Protein AF-A0A7V1SPR9-F1 (afdb_monomer_lite)

Foldseek 3Di:
DDPLPCQKAFKWKAFVVVVVVLCVVCVQFFKWKWFWDADPPPGHIWTKIWGFHPPPHTDTDPDIDTTHGDPVGIDGDPDQADEAIWMDTPVLVVVQVVVVARIKIWDWDADPVRYIKTFIHRHCPDDGDPPTDITDGDHHPDPD

Sequence (144 aa):
MQNLSLHSLPWLTYDVRLIKERLINFPETEYFVFSPYLGGHHGSVGLVAFSYQRTPSPVYSSTFDILTPDNARRVELPQPVIMGNNVLPVTTIKKLIEANSVALTFVPAVRDNKYLYYNVQAGDLGSPSESDYKTNPCPPATII

Structure (mmCIF, N/CA/C/O backbone):
data_AF-A0A7V1SPR9-F1
#
_entry.id   AF-A0A7V1SPR9-F1
#
loop_
_atom_site.group_PDB
_atom_site.id
_atom_site.type_symbol
_atom_site.label_atom_id
_atom_site.label_alt_id
_atom_site.label_comp_id
_atom_site.label_asym_id
_atom_site.label_entity_id
_atom_site.label_seq_id
_atom_site.pdbx_PDB_ins_code
_atom_site.Cartn_x
_atom_site.Cartn_y
_atom_site.Cartn_z
_atom_site.occupancy
_atom_site.B_iso_or_equiv
_atom_site.auth_seq_id
_atom_site.auth_comp_id
_atom_site.auth_asym_id
_atom_site.auth_atom_id
_atom_site.pdbx_PDB_model_num
ATOM 1 N N . MET A 1 1 ? 23.930 19.574 -8.341 1.00 37.78 1 MET A N 1
ATOM 2 C CA . MET A 1 1 ? 22.580 19.018 -8.109 1.00 37.78 1 MET A CA 1
ATOM 3 C C . MET A 1 1 ? 22.413 17.816 -9.019 1.00 37.78 1 MET A C 1
ATOM 5 O O . MET A 1 1 ? 22.382 18.001 -10.226 1.00 37.78 1 MET A O 1
ATOM 9 N N . GLN A 1 2 ? 22.404 16.598 -8.476 1.00 37.75 2 GLN A N 1
ATOM 10 C CA . GLN A 1 2 ? 21.997 15.428 -9.255 1.00 37.75 2 GLN A CA 1
ATOM 11 C C . GLN A 1 2 ? 20.477 15.486 -9.403 1.00 37.75 2 GLN A C 1
ATOM 13 O O . GLN A 1 2 ? 19.762 15.508 -8.403 1.00 37.75 2 GLN A O 1
ATOM 18 N N . ASN A 1 3 ? 19.996 15.567 -10.642 1.00 39.75 3 ASN A N 1
ATOM 19 C CA . ASN A 1 3 ? 18.596 15.307 -10.944 1.00 39.75 3 ASN A CA 1
ATOM 20 C C . ASN A 1 3 ? 18.325 13.852 -10.549 1.00 39.75 3 ASN A C 1
ATOM 22 O O . ASN A 1 3 ? 18.886 12.940 -11.151 1.00 39.75 3 ASN A O 1
ATOM 26 N N . LEU A 1 4 ? 17.499 13.636 -9.526 1.00 50.66 4 LEU A N 1
ATOM 27 C CA . LEU A 1 4 ? 16.923 12.326 -9.234 1.00 50.66 4 LEU A CA 1
ATOM 28 C C . LEU A 1 4 ? 15.882 12.034 -10.317 1.00 50.66 4 LEU A C 1
ATOM 30 O O . LEU A 1 4 ? 14.678 12.146 -10.097 1.00 50.66 4 LEU A O 1
ATOM 34 N N . SER A 1 5 ? 16.337 11.716 -11.525 1.00 53.56 5 SER A N 1
ATOM 35 C CA . SER A 1 5 ? 15.468 11.134 -12.532 1.00 53.56 5 SER A CA 1
ATOM 36 C C . SER A 1 5 ? 15.248 9.673 -12.150 1.00 53.56 5 SER A C 1
ATOM 38 O O . SER A 1 5 ? 16.036 8.781 -12.458 1.00 53.56 5 SER A O 1
ATOM 40 N N . LEU A 1 6 ? 14.169 9.428 -11.404 1.00 61.78 6 LEU A N 1
ATOM 41 C CA . LEU A 1 6 ? 13.652 8.080 -11.197 1.00 61.78 6 LEU A CA 1
ATOM 42 C C . LEU A 1 6 ? 13.145 7.561 -12.544 1.00 61.78 6 LEU A C 1
ATOM 44 O O . LEU A 1 6 ? 11.996 7.768 -12.914 1.00 61.78 6 LEU A O 1
ATOM 48 N N . HIS A 1 7 ? 14.033 6.920 -13.299 1.00 74.69 7 HIS A N 1
ATOM 49 C CA . HIS A 1 7 ? 13.709 6.303 -14.587 1.00 74.69 7 HIS A CA 1
ATOM 50 C C . HIS A 1 7 ? 12.966 4.973 -14.429 1.00 74.69 7 HIS A C 1
ATOM 52 O O . HIS A 1 7 ? 12.377 4.470 -15.380 1.00 74.69 7 HIS A O 1
ATOM 58 N N . SER A 1 8 ? 12.981 4.397 -13.227 1.00 84.94 8 SER A N 1
ATOM 59 C CA . SER A 1 8 ? 12.238 3.185 -12.908 1.00 84.94 8 SER A CA 1
ATOM 60 C C . SER A 1 8 ? 11.922 3.089 -11.420 1.00 84.94 8 SER A C 1
ATOM 62 O O . SER A 1 8 ? 12.692 3.570 -10.582 1.00 84.94 8 SER A O 1
ATOM 64 N N . LEU A 1 9 ? 10.817 2.423 -11.092 1.00 88.38 9 LEU A N 1
ATOM 65 C CA . LEU A 1 9 ? 10.398 2.115 -9.724 1.00 88.38 9 LEU A CA 1
ATOM 66 C C . LEU A 1 9 ? 10.506 0.612 -9.456 1.00 88.38 9 LEU A C 1
ATOM 68 O O . LEU A 1 9 ? 10.117 -0.170 -10.324 1.00 88.38 9 LEU A O 1
ATOM 72 N N . PRO A 1 10 ? 11.021 0.187 -8.290 1.00 89.62 10 PRO A N 1
ATOM 73 C CA . PRO A 1 10 ? 11.024 -1.221 -7.925 1.00 89.62 10 PRO A CA 1
ATOM 74 C C . PRO A 1 10 ? 9.604 -1.707 -7.629 1.00 89.62 10 PRO A C 1
ATOM 76 O O . PRO A 1 10 ? 8.729 -0.932 -7.235 1.00 89.62 10 PRO A O 1
ATOM 79 N N . TRP A 1 11 ? 9.390 -3.009 -7.775 1.00 91.88 11 TRP A N 1
ATOM 80 C CA . TRP A 1 11 ? 8.274 -3.671 -7.112 1.00 91.88 11 TRP A CA 1
ATOM 81 C C . TRP A 1 11 ? 8.510 -3.609 -5.607 1.00 91.88 11 TRP A C 1
ATOM 83 O O . TRP A 1 11 ? 9.652 -3.557 -5.146 1.00 91.88 11 TRP A O 1
ATOM 93 N N . LEU A 1 12 ? 7.4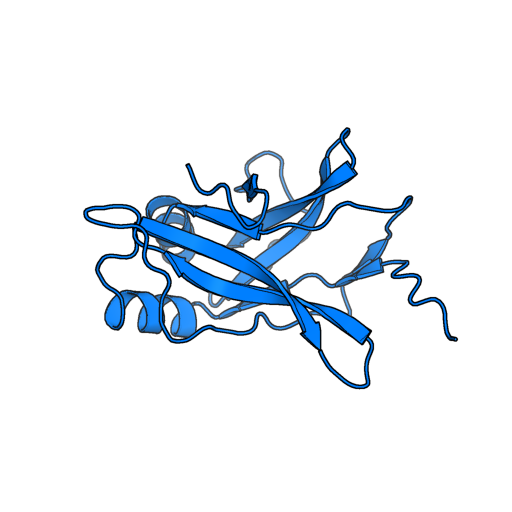36 -3.596 -4.829 1.00 93.31 12 LEU A N 1
ATOM 94 C CA . LEU A 1 12 ? 7.522 -3.524 -3.375 1.00 93.31 12 LEU A CA 1
ATOM 95 C C . LEU A 1 12 ? 6.814 -4.727 -2.765 1.00 93.31 12 LEU A C 1
ATOM 97 O O . LEU A 1 12 ? 5.796 -5.178 -3.283 1.00 93.31 12 LEU A O 1
ATOM 101 N N . THR A 1 13 ? 7.322 -5.236 -1.651 1.00 93.69 13 THR A N 1
ATOM 102 C CA . THR A 1 13 ? 6.689 -6.328 -0.911 1.00 93.69 13 THR A CA 1
ATOM 103 C C . THR A 1 13 ? 6.343 -5.901 0.508 1.00 93.69 13 THR A C 1
ATOM 105 O O . THR A 1 13 ? 7.063 -5.130 1.149 1.00 93.69 13 THR A O 1
ATOM 108 N N . TYR A 1 14 ? 5.214 -6.406 1.003 1.00 94.81 14 TYR A N 1
ATOM 109 C CA . TYR A 1 14 ? 4.754 -6.203 2.368 1.00 94.81 14 TYR A CA 1
ATOM 110 C C . TYR A 1 14 ? 4.542 -7.555 3.054 1.00 94.81 14 TYR A C 1
ATOM 112 O O . TYR A 1 14 ? 3.652 -8.314 2.674 1.00 94.81 14 TYR A O 1
ATOM 120 N N . ASP A 1 15 ? 5.379 -7.872 4.044 1.00 94.94 15 ASP A N 1
ATOM 121 C CA . ASP A 1 15 ? 5.322 -9.137 4.785 1.00 94.94 15 ASP A CA 1
ATOM 122 C C . ASP A 1 15 ? 3.977 -9.294 5.514 1.00 94.94 15 ASP A C 1
ATOM 124 O O . ASP A 1 15 ? 3.576 -8.448 6.318 1.00 94.94 15 ASP A O 1
ATOM 128 N N . VAL A 1 16 ? 3.285 -10.408 5.262 1.00 95.06 16 VAL A N 1
ATOM 129 C CA . VAL A 1 16 ? 1.971 -10.689 5.856 1.00 95.06 16 VAL A CA 1
ATOM 130 C C . VAL A 1 16 ? 2.040 -10.792 7.380 1.00 95.06 16 VAL A C 1
ATOM 132 O O . VAL A 1 16 ? 1.055 -10.484 8.052 1.00 95.06 16 VAL A O 1
ATOM 135 N N . ARG A 1 17 ? 3.184 -11.170 7.961 1.00 95.44 17 ARG A N 1
ATOM 136 C CA . ARG A 1 17 ? 3.385 -11.178 9.418 1.00 95.44 17 ARG A CA 1
ATOM 137 C C . ARG A 1 17 ? 3.276 -9.770 9.996 1.00 95.44 17 ARG A C 1
ATOM 139 O O . ARG A 1 17 ? 2.556 -9.592 10.973 1.00 95.44 17 ARG A O 1
ATOM 146 N N . LEU A 1 18 ? 3.896 -8.782 9.347 1.00 96.69 18 LEU A N 1
ATOM 147 C CA . LEU A 1 18 ? 3.826 -7.376 9.759 1.00 96.69 18 LEU A CA 1
ATOM 148 C C . LEU A 1 18 ? 2.415 -6.805 9.584 1.00 96.69 18 LEU A C 1
ATOM 150 O O . LEU A 1 18 ? 1.925 -6.088 10.453 1.00 96.69 18 LEU A O 1
ATOM 154 N N . ILE A 1 19 ? 1.718 -7.182 8.505 1.00 96.62 19 ILE A N 1
ATOM 155 C CA . ILE A 1 19 ? 0.308 -6.815 8.293 1.00 96.62 19 ILE A CA 1
ATOM 156 C C . ILE A 1 19 ? -0.566 -7.360 9.429 1.00 96.62 19 ILE A C 1
ATOM 158 O O . ILE A 1 19 ? -1.394 -6.638 9.984 1.00 96.62 19 ILE A O 1
ATOM 162 N N . LYS A 1 20 ? -0.391 -8.637 9.788 1.00 95.69 20 LYS A N 1
ATOM 163 C CA . LYS A 1 20 ? -1.149 -9.283 10.868 1.00 95.69 20 LYS A CA 1
ATOM 164 C C . LYS A 1 20 ? -0.854 -8.642 12.220 1.00 95.69 20 LYS A C 1
ATOM 166 O O . LYS A 1 20 ? -1.791 -8.326 12.944 1.00 95.69 20 LYS A O 1
ATOM 171 N N . GLU A 1 21 ? 0.414 -8.398 12.532 1.00 96.81 21 GLU A N 1
ATOM 172 C CA . GLU A 1 21 ? 0.822 -7.685 13.745 1.00 96.81 21 GLU A CA 1
ATOM 173 C C . GLU A 1 21 ? 0.213 -6.278 13.800 1.00 96.81 21 GLU A C 1
ATOM 175 O O . GLU A 1 21 ? -0.326 -5.873 14.830 1.00 96.81 21 GLU A O 1
ATOM 180 N N . ARG A 1 22 ? 0.186 -5.563 12.668 1.00 96.06 22 ARG A N 1
ATOM 181 C CA . ARG A 1 22 ? -0.476 -4.258 12.560 1.00 96.06 22 ARG A CA 1
ATOM 182 C C . ARG A 1 22 ? -1.944 -4.323 12.933 1.00 96.06 22 ARG A C 1
ATOM 184 O O . ARG A 1 22 ? -2.418 -3.488 13.690 1.00 96.06 22 ARG A O 1
ATOM 191 N N . LEU A 1 23 ? -2.658 -5.305 12.390 1.00 96.19 23 LEU A N 1
ATOM 192 C CA . LEU A 1 23 ? -4.089 -5.472 12.624 1.00 96.19 23 LEU A CA 1
ATOM 193 C C . LEU A 1 23 ? -4.401 -5.896 14.059 1.00 96.19 23 LEU A C 1
ATOM 195 O O . LEU A 1 23 ? -5.488 -5.606 14.545 1.00 96.19 23 LEU A O 1
ATOM 199 N N . ILE A 1 24 ? -3.457 -6.546 14.739 1.00 96.62 24 ILE A N 1
ATOM 200 C CA . ILE A 1 24 ? -3.552 -6.838 16.172 1.00 96.62 24 ILE A CA 1
ATOM 201 C C . ILE A 1 24 ? -3.353 -5.555 16.989 1.00 96.62 24 ILE A C 1
ATOM 203 O O . ILE A 1 24 ? -4.128 -5.289 17.903 1.00 96.62 24 ILE A O 1
ATOM 207 N N . ASN A 1 25 ? -2.350 -4.743 16.644 1.00 96.56 25 ASN A N 1
ATOM 208 C CA . ASN A 1 25 ? -2.021 -3.513 17.371 1.00 96.56 25 ASN A CA 1
ATOM 209 C C . ASN A 1 25 ? -3.006 -2.359 17.099 1.00 96.56 25 ASN A C 1
ATOM 211 O O . ASN A 1 25 ? -3.199 -1.497 17.953 1.00 96.56 25 ASN A O 1
ATOM 215 N N . PHE A 1 26 ? -3.638 -2.345 15.923 1.00 95.69 26 PHE A N 1
ATOM 216 C CA . PHE A 1 26 ? -4.603 -1.336 15.481 1.00 95.69 26 PHE A CA 1
ATOM 217 C C . PHE A 1 26 ? -5.888 -2.017 14.964 1.00 95.69 26 PHE A C 1
ATOM 219 O O . PHE A 1 26 ? -6.145 -2.020 13.755 1.00 95.69 26 PHE A O 1
ATOM 226 N N . PRO A 1 27 ? -6.712 -2.609 15.847 1.00 95.00 27 PRO A N 1
ATOM 227 C CA . PRO A 1 27 ? -7.880 -3.401 15.444 1.00 95.00 27 PRO A CA 1
ATOM 228 C C . PRO A 1 27 ? -8.961 -2.586 14.717 1.00 95.00 27 PRO A C 1
ATOM 230 O O . PRO A 1 27 ? -9.655 -3.126 13.859 1.00 95.00 27 PRO A O 1
ATOM 233 N N . GLU A 1 28 ? -9.039 -1.280 14.984 1.00 94.75 28 GLU A N 1
ATOM 234 C CA . GLU A 1 28 ? -9.988 -0.337 14.367 1.00 94.75 28 GLU A CA 1
ATOM 235 C C . GLU A 1 28 ? -9.560 0.150 12.966 1.00 94.75 28 GLU A C 1
ATOM 237 O O . GLU A 1 28 ? -10.108 1.112 12.429 1.00 94.75 28 GLU A O 1
ATOM 242 N N . THR A 1 29 ? -8.546 -0.477 12.361 1.00 95.06 29 THR A N 1
ATOM 243 C CA . THR A 1 29 ? -8.071 -0.114 11.019 1.00 95.06 29 THR A CA 1
ATOM 244 C C . THR A 1 29 ? -9.184 -0.308 9.987 1.00 95.06 29 THR A C 1
ATOM 246 O O . THR A 1 29 ? -9.574 -1.439 9.703 1.00 95.06 29 THR A O 1
ATOM 249 N N . GLU A 1 30 ? -9.633 0.776 9.354 1.00 95.31 30 GLU A N 1
ATOM 250 C CA . GLU A 1 30 ? -10.572 0.735 8.224 1.00 95.31 30 GLU A CA 1
ATOM 251 C C . GLU A 1 30 ? -9.827 0.648 6.885 1.00 95.31 30 GLU A C 1
ATOM 253 O O . GLU A 1 30 ? -10.260 -0.048 5.961 1.00 95.31 30 GLU A O 1
ATOM 258 N N . TYR A 1 31 ? -8.675 1.315 6.789 1.00 94.94 31 TYR A N 1
ATOM 259 C CA . TYR A 1 31 ? -7.850 1.373 5.587 1.00 94.94 31 TYR A CA 1
ATOM 260 C C . TYR A 1 31 ? -6.366 1.233 5.915 1.00 94.94 31 TYR A C 1
ATOM 262 O O . TYR A 1 31 ? -5.896 1.682 6.956 1.00 94.94 31 TYR A O 1
ATOM 270 N N . PHE A 1 32 ? -5.615 0.678 4.972 1.00 95.81 32 PHE A N 1
ATOM 271 C CA . PHE A 1 32 ? -4.173 0.859 4.903 1.00 95.81 32 PHE A CA 1
ATOM 272 C C . PHE A 1 32 ? -3.855 2.021 3.974 1.00 95.81 32 PHE A C 1
ATOM 274 O O . PHE A 1 32 ? -4.383 2.097 2.860 1.00 95.81 32 PHE A O 1
ATOM 281 N N . VAL A 1 33 ? -2.967 2.900 4.427 1.00 95.31 33 VAL A N 1
ATOM 282 C CA . VAL A 1 33 ? -2.468 4.036 3.656 1.00 95.31 33 VAL A CA 1
ATOM 283 C C . VAL A 1 33 ? -0.990 3.832 3.390 1.00 95.31 33 VAL A C 1
ATOM 285 O O . VAL A 1 33 ? -0.184 3.751 4.312 1.00 95.31 33 VAL A O 1
ATOM 288 N N . PHE A 1 34 ? -0.651 3.755 2.113 1.00 95.06 34 PHE A N 1
ATOM 289 C CA . PHE A 1 34 ? 0.689 3.560 1.600 1.00 95.06 34 PHE A CA 1
ATOM 290 C C . PHE A 1 34 ? 1.230 4.892 1.085 1.00 95.06 34 PHE A C 1
ATOM 292 O O . PHE A 1 34 ? 0.884 5.332 -0.014 1.00 95.06 34 PHE A O 1
ATOM 299 N N . SER A 1 35 ? 2.059 5.550 1.885 1.00 92.31 35 SER A N 1
ATOM 300 C CA . SER A 1 35 ? 2.619 6.861 1.555 1.00 92.31 35 SER A CA 1
ATOM 301 C C . SER A 1 35 ? 4.005 6.704 0.924 1.00 92.31 35 SER A C 1
ATOM 303 O O . SER A 1 35 ? 4.798 5.895 1.412 1.00 92.31 35 SER A O 1
ATOM 305 N N . PRO A 1 36 ? 4.338 7.454 -0.140 1.00 90.25 36 PRO A N 1
ATOM 306 C CA . PRO A 1 36 ? 5.674 7.416 -0.718 1.00 90.25 36 PRO A CA 1
ATOM 307 C C . PRO A 1 36 ? 6.705 7.929 0.290 1.00 90.25 36 PRO A C 1
ATOM 309 O O . PRO A 1 36 ? 6.488 8.948 0.947 1.00 90.25 36 PRO A O 1
ATOM 312 N N . TYR A 1 37 ? 7.845 7.249 0.387 1.00 86.44 37 TYR A N 1
ATOM 313 C CA . TYR A 1 37 ? 8.993 7.716 1.159 1.00 86.44 37 TYR A CA 1
ATOM 314 C C . TYR A 1 37 ? 10.272 7.629 0.325 1.00 86.44 37 TYR A C 1
ATOM 316 O O . TYR A 1 37 ? 10.414 6.776 -0.554 1.00 86.44 37 TYR A O 1
ATOM 324 N N . LEU A 1 38 ? 11.210 8.530 0.608 1.00 80.94 38 LEU A N 1
ATOM 325 C CA . LEU A 1 38 ? 12.539 8.534 0.009 1.00 80.94 38 LEU A CA 1
ATOM 326 C C . LEU A 1 38 ? 13.535 8.031 1.052 1.00 80.94 38 LEU A C 1
ATOM 328 O O . LEU A 1 38 ? 13.800 8.708 2.046 1.00 80.94 38 LEU A O 1
ATOM 332 N N . GLY A 1 39 ? 14.065 6.827 0.839 1.00 66.12 39 GLY A N 1
ATOM 333 C CA . GLY A 1 39 ? 15.131 6.276 1.672 1.00 66.12 39 GLY A CA 1
ATOM 334 C C . GLY A 1 39 ? 16.463 6.984 1.407 1.00 66.12 39 GLY A C 1
ATOM 335 O O . GLY A 1 39 ? 16.847 7.199 0.255 1.00 66.12 39 GLY A O 1
ATOM 336 N N . GLY A 1 40 ? 17.178 7.352 2.472 1.00 59.84 40 GLY A N 1
ATOM 337 C CA . GLY A 1 40 ? 18.485 8.008 2.383 1.00 59.84 40 GLY A CA 1
ATOM 338 C C . GLY A 1 40 ? 19.566 7.179 1.669 1.00 59.84 40 GLY A C 1
ATOM 339 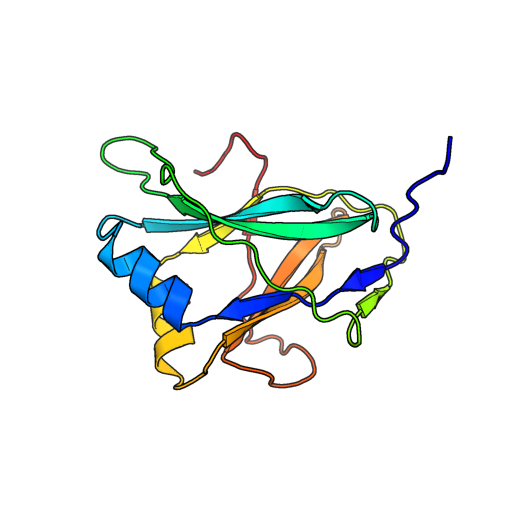O O . GLY A 1 40 ? 19.486 5.958 1.568 1.00 59.84 40 GLY A O 1
ATOM 340 N N . HIS A 1 41 ? 20.579 7.892 1.166 1.00 41.16 41 HIS A N 1
ATOM 341 C CA . HIS A 1 41 ? 21.800 7.471 0.451 1.00 41.16 41 HIS A CA 1
ATOM 342 C C . HIS A 1 41 ? 21.685 6.620 -0.831 1.00 41.16 41 HIS A C 1
ATOM 344 O O . HIS A 1 41 ? 22.619 6.670 -1.629 1.00 41.16 41 HIS A O 1
ATOM 350 N N . HIS A 1 42 ? 20.559 5.953 -1.117 1.00 47.41 42 HIS A N 1
ATOM 351 C CA . HIS A 1 42 ? 20.389 5.164 -2.356 1.00 47.41 42 HIS A CA 1
ATOM 352 C C . HIS A 1 42 ? 19.125 5.470 -3.182 1.00 47.41 42 HIS A C 1
ATOM 354 O O . HIS A 1 42 ? 18.860 4.776 -4.160 1.00 47.41 42 HIS A O 1
ATOM 360 N N . GLY A 1 43 ? 18.375 6.530 -2.854 1.00 55.00 43 GLY A N 1
ATOM 361 C CA . GLY A 1 43 ? 17.515 7.242 -3.816 1.00 55.00 43 GLY A CA 1
ATOM 362 C C . GLY A 1 43 ? 16.362 6.451 -4.448 1.00 55.00 43 GLY A C 1
ATOM 363 O O . GLY A 1 43 ? 15.821 6.889 -5.463 1.00 55.00 43 GLY A O 1
ATOM 364 N N . SER A 1 44 ? 15.972 5.305 -3.885 1.00 65.25 44 SER A N 1
ATOM 365 C CA . SER A 1 44 ? 14.780 4.583 -4.332 1.00 65.25 44 SER A CA 1
ATOM 366 C C . SER A 1 44 ? 13.543 5.105 -3.603 1.00 65.25 44 SER A C 1
ATOM 368 O O . SER A 1 44 ? 13.545 5.297 -2.386 1.00 65.25 44 SER A O 1
ATOM 370 N N . VAL A 1 45 ? 12.487 5.365 -4.374 1.00 78.56 45 VAL A N 1
ATOM 371 C CA . VAL A 1 45 ? 11.146 5.598 -3.833 1.00 78.56 45 VAL A CA 1
ATOM 372 C C . VAL A 1 45 ? 10.617 4.262 -3.325 1.00 78.56 45 VAL A C 1
ATOM 374 O O . VAL A 1 45 ? 10.597 3.285 -4.075 1.00 78.56 45 VAL A O 1
ATOM 377 N N . GLY A 1 46 ? 10.181 4.234 -2.071 1.00 87.50 46 GLY A N 1
ATOM 378 C CA . GLY A 1 46 ? 9.434 3.122 -1.493 1.00 87.50 46 GLY A CA 1
ATOM 379 C C . GLY A 1 46 ? 8.075 3.578 -0.966 1.00 87.50 46 GLY A C 1
ATOM 380 O O . GLY A 1 46 ? 7.688 4.739 -1.123 1.00 87.50 46 GLY A O 1
ATOM 381 N N . LEU A 1 47 ? 7.356 2.665 -0.314 1.00 92.44 47 LEU A N 1
ATOM 382 C CA . LEU A 1 47 ? 6.114 2.963 0.399 1.00 92.44 47 LEU A CA 1
ATOM 383 C C . LEU A 1 47 ? 6.267 2.657 1.889 1.00 92.44 47 LEU A C 1
ATOM 385 O O . LEU A 1 47 ? 6.871 1.651 2.262 1.00 92.44 47 LEU A O 1
ATOM 389 N N . VAL A 1 48 ? 5.682 3.509 2.725 1.00 94.38 48 VAL A N 1
ATOM 390 C CA . VAL A 1 48 ? 5.405 3.205 4.131 1.00 94.38 48 VAL A CA 1
ATOM 391 C C . VAL A 1 48 ? 3.921 2.936 4.319 1.00 94.38 48 VAL A C 1
ATOM 393 O O . VAL A 1 48 ? 3.095 3.648 3.754 1.00 94.38 48 VAL A O 1
ATOM 396 N N . ALA A 1 49 ? 3.583 1.924 5.109 1.00 96.31 49 ALA A N 1
ATOM 397 C CA . ALA A 1 49 ? 2.215 1.541 5.416 1.00 96.31 49 ALA A CA 1
ATOM 398 C C . ALA A 1 49 ? 1.793 2.046 6.800 1.00 96.31 49 ALA A C 1
ATOM 400 O O . ALA A 1 49 ? 2.403 1.702 7.817 1.00 96.31 49 ALA A O 1
ATOM 401 N N . PHE A 1 50 ? 0.696 2.796 6.829 1.00 95.81 50 PHE A N 1
ATOM 402 C CA . PHE A 1 50 ? -0.023 3.197 8.032 1.00 95.81 50 PHE A CA 1
ATOM 403 C C . PHE A 1 50 ? -1.369 2.484 8.105 1.00 95.81 50 PHE A C 1
ATOM 405 O O . PHE A 1 50 ? -2.028 2.282 7.081 1.00 95.81 50 PHE A O 1
ATOM 412 N N . SER A 1 51 ? -1.811 2.183 9.322 1.00 96.12 51 SER A N 1
ATOM 413 C CA . SER A 1 51 ? -3.230 1.963 9.580 1.00 96.12 51 SER A CA 1
ATOM 414 C C . SER A 1 51 ? -3.945 3.304 9.617 1.00 96.12 51 SER A C 1
ATOM 416 O O . SER A 1 51 ? -3.413 4.283 10.141 1.00 96.12 51 SER A O 1
ATOM 418 N N . TYR A 1 52 ? -5.159 3.344 9.089 1.00 94.44 52 TYR A N 1
ATOM 419 C CA . TYR A 1 52 ? -6.013 4.517 9.112 1.00 94.44 52 TYR A CA 1
ATOM 420 C C . TYR A 1 52 ? -7.430 4.130 9.526 1.00 94.44 52 TYR A C 1
ATOM 422 O O . TYR A 1 52 ? -8.055 3.238 8.945 1.00 94.44 52 TYR A O 1
ATOM 430 N N . GLN A 1 53 ? -7.922 4.828 10.539 1.00 92.50 53 GLN A N 1
ATOM 431 C CA . GLN A 1 53 ? -9.293 4.790 11.019 1.00 92.50 53 GLN A CA 1
ATOM 432 C C . GLN A 1 53 ? -9.942 6.117 10.628 1.00 92.50 53 GLN A C 1
ATOM 434 O O . GLN A 1 53 ? -9.385 7.177 10.896 1.00 92.50 53 GLN A O 1
ATOM 439 N N . ARG A 1 54 ? -11.098 6.082 9.971 1.00 88.69 54 ARG A N 1
ATOM 440 C CA . ARG A 1 54 ? -11.851 7.272 9.551 1.00 88.69 54 ARG A CA 1
ATOM 441 C C . ARG A 1 54 ? -12.891 7.671 10.598 1.00 88.69 54 ARG A C 1
ATOM 443 O O . ARG A 1 54 ? -13.185 8.854 10.747 1.00 88.69 54 ARG A O 1
ATOM 450 N N . THR A 1 55 ? -13.454 6.695 11.306 1.00 82.44 55 THR A N 1
ATOM 451 C CA . THR A 1 55 ? -14.562 6.863 12.253 1.00 82.44 55 THR A CA 1
ATOM 452 C C . THR A 1 55 ? -14.192 6.331 13.640 1.00 82.44 55 THR A C 1
ATOM 454 O O . THR A 1 55 ? -13.602 5.260 13.724 1.00 82.44 55 THR A O 1
ATOM 457 N N . PRO A 1 56 ? -14.516 7.031 14.746 1.00 82.56 56 PRO A N 1
ATOM 458 C CA . PRO A 1 56 ? -15.305 8.266 14.831 1.00 82.56 56 PRO A CA 1
ATOM 459 C C . PRO A 1 56 ? -14.534 9.534 14.434 1.00 82.56 56 PRO A C 1
ATOM 461 O O . PRO A 1 56 ? -15.163 10.549 14.148 1.00 82.56 56 PRO A O 1
ATOM 464 N N . SER A 1 57 ? -13.204 9.466 14.370 1.00 83.69 57 SER A N 1
ATOM 465 C CA . SER A 1 57 ? -12.340 10.561 13.930 1.00 83.69 57 SER A CA 1
ATOM 466 C C . SER A 1 57 ? -11.204 10.022 13.056 1.00 83.69 57 SER A C 1
ATOM 468 O O . SER A 1 57 ? -10.655 8.972 13.393 1.00 83.69 57 SER A O 1
ATOM 470 N N . PRO A 1 58 ? -10.804 10.741 11.990 1.00 88.50 58 PRO A N 1
ATOM 471 C CA . PRO A 1 58 ? -9.646 10.403 11.168 1.00 88.50 58 PRO A CA 1
ATOM 472 C C . PRO A 1 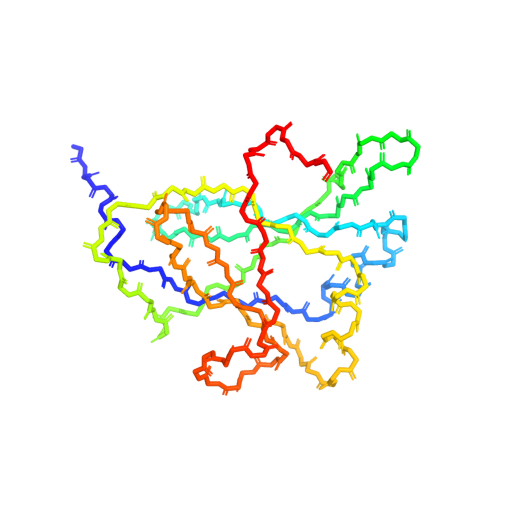58 ? -8.346 10.339 11.973 1.00 88.50 58 PRO A C 1
ATOM 474 O O . PRO A 1 58 ? -7.846 11.366 12.434 1.00 88.50 58 PRO A O 1
ATOM 477 N N . VAL A 1 59 ? -7.772 9.148 12.117 1.00 90.69 59 VAL A N 1
ATOM 478 C CA . VAL A 1 59 ? -6.521 8.921 12.845 1.00 90.69 59 VAL A CA 1
ATOM 479 C C . VAL A 1 59 ? -5.654 7.919 12.087 1.00 90.69 59 VAL A C 1
ATOM 481 O O . VAL A 1 59 ? -6.115 6.862 11.658 1.00 90.69 59 VAL A O 1
ATOM 484 N N . TYR A 1 60 ? -4.376 8.262 11.937 1.00 92.88 60 TYR A N 1
ATOM 485 C CA . TYR A 1 60 ? -3.340 7.341 11.477 1.00 92.88 60 TYR A CA 1
ATOM 486 C C . TYR A 1 60 ? -2.694 6.634 12.668 1.00 92.88 60 TYR A C 1
ATOM 488 O O . TYR A 1 60 ? -2.584 7.210 13.752 1.00 92.88 60 TYR A O 1
ATOM 496 N N . SER A 1 61 ? -2.198 5.416 12.460 1.00 94.31 61 SER A N 1
ATOM 497 C CA . SER A 1 61 ? -1.334 4.756 13.439 1.00 94.31 61 SER A CA 1
ATOM 498 C C . SER A 1 61 ? -0.104 5.605 13.757 1.00 94.31 61 SER A C 1
ATOM 500 O O . SER A 1 61 ? 0.486 6.236 12.881 1.00 94.31 61 SER A O 1
ATOM 502 N N . SER A 1 62 ? 0.325 5.569 15.019 1.00 92.56 62 SER A N 1
ATOM 503 C CA . SER A 1 62 ? 1.553 6.230 15.480 1.00 92.56 62 SER A CA 1
ATOM 504 C C . SER A 1 62 ? 2.832 5.567 14.956 1.00 92.56 62 SER A C 1
ATOM 506 O O . SER A 1 62 ? 3.906 6.162 15.013 1.00 92.56 62 SER A O 1
ATOM 508 N N . THR A 1 63 ? 2.724 4.342 14.442 1.00 95.38 63 THR A N 1
ATOM 509 C CA . THR A 1 63 ? 3.814 3.573 13.838 1.00 95.38 63 THR A CA 1
ATOM 510 C C . THR A 1 63 ? 3.503 3.243 12.377 1.00 95.38 63 THR A C 1
ATOM 512 O O . THR A 1 63 ? 2.355 3.320 11.929 1.00 95.38 63 THR A O 1
ATOM 515 N N . PHE A 1 64 ? 4.530 2.855 11.624 1.00 95.38 64 PHE A N 1
ATOM 516 C CA . PHE A 1 64 ? 4.440 2.501 10.207 1.00 95.38 64 PHE A CA 1
ATOM 517 C C . PHE A 1 64 ? 5.366 1.330 9.881 1.00 95.38 64 PHE A C 1
ATOM 519 O O . PHE A 1 64 ? 6.341 1.101 10.592 1.00 95.38 64 PHE A O 1
ATOM 526 N N . ASP A 1 65 ? 5.052 0.597 8.815 1.00 95.94 65 ASP A N 1
ATOM 527 C CA . ASP A 1 65 ? 5.973 -0.384 8.233 1.00 95.94 65 ASP A CA 1
ATOM 528 C C . ASP A 1 65 ? 6.582 0.171 6.957 1.00 95.94 65 ASP A C 1
ATOM 530 O O . ASP A 1 65 ? 5.914 0.875 6.205 1.00 95.94 65 ASP A O 1
ATOM 534 N N . ILE A 1 66 ? 7.828 -0.188 6.682 1.00 93.62 66 ILE A N 1
ATOM 535 C CA . ILE A 1 66 ? 8.477 0.098 5.405 1.00 93.62 66 ILE A CA 1
ATOM 536 C C . ILE A 1 66 ? 8.302 -1.122 4.500 1.00 93.62 66 ILE A C 1
ATOM 538 O O . ILE A 1 66 ? 8.681 -2.232 4.875 1.00 93.62 66 ILE A O 1
ATOM 542 N N . LEU A 1 67 ? 7.749 -0.921 3.303 1.00 93.75 67 LEU A N 1
ATOM 543 C CA . LEU A 1 67 ? 7.697 -1.979 2.299 1.00 93.75 67 LEU A CA 1
ATOM 544 C C . LEU A 1 67 ? 9.099 -2.237 1.743 1.00 93.75 67 LEU A C 1
ATOM 546 O O . LEU A 1 67 ? 9.869 -1.308 1.491 1.00 93.75 67 LEU A O 1
ATOM 550 N N . THR A 1 68 ? 9.421 -3.510 1.527 1.00 91.75 68 THR A N 1
ATOM 551 C CA . THR A 1 68 ? 10.744 -3.920 1.052 1.00 91.75 68 THR A CA 1
ATOM 552 C C . THR A 1 68 ? 10.813 -3.790 -0.470 1.00 91.75 68 THR A C 1
ATOM 554 O O . THR A 1 68 ? 9.981 -4.383 -1.157 1.00 91.75 68 THR A O 1
ATOM 557 N N . PRO A 1 69 ? 11.778 -3.042 -1.031 1.00 89.75 69 PRO A N 1
ATOM 558 C CA . PRO A 1 69 ? 11.941 -2.964 -2.474 1.00 89.75 69 PRO A CA 1
ATOM 559 C C . PRO A 1 69 ? 12.572 -4.240 -3.033 1.00 89.75 69 PRO A C 1
ATOM 561 O O . PRO A 1 69 ? 13.619 -4.689 -2.566 1.00 89.75 69 PRO A O 1
ATOM 564 N N . ASP A 1 70 ? 11.979 -4.776 -4.094 1.00 87.00 70 ASP A N 1
ATOM 565 C CA . ASP A 1 70 ? 12.605 -5.773 -4.951 1.00 87.00 70 ASP A CA 1
ATOM 566 C C . ASP A 1 70 ? 13.297 -5.059 -6.115 1.00 87.00 70 ASP A C 1
ATOM 568 O O . ASP A 1 70 ? 12.687 -4.681 -7.114 1.00 87.00 70 ASP A O 1
ATOM 572 N N . ASN A 1 71 ? 14.604 -4.844 -5.977 1.00 77.19 71 AS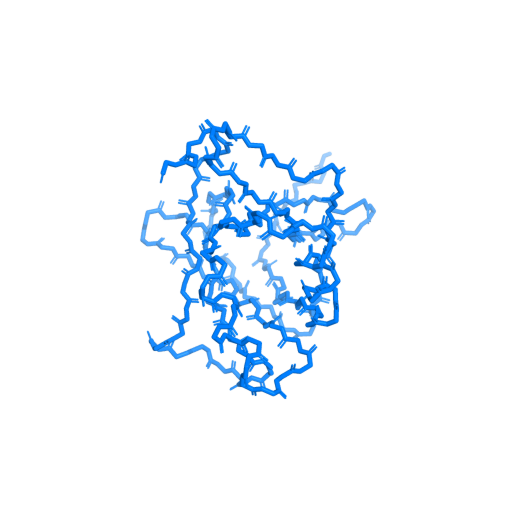N A N 1
ATOM 573 C CA . ASN A 1 71 ? 15.378 -4.127 -6.987 1.00 77.19 71 ASN A CA 1
ATOM 574 C C . ASN A 1 71 ? 15.613 -4.929 -8.274 1.00 77.19 71 ASN A C 1
ATOM 576 O O . ASN A 1 71 ? 16.001 -4.319 -9.271 1.00 77.19 71 ASN A O 1
ATOM 580 N N . ALA A 1 72 ? 15.383 -6.247 -8.275 1.00 84.00 72 ALA A N 1
ATOM 581 C CA . ALA A 1 72 ? 15.512 -7.070 -9.475 1.00 84.00 72 ALA A CA 1
ATOM 582 C C . ALA A 1 72 ? 14.319 -6.884 -10.423 1.00 84.00 72 ALA A C 1
ATOM 584 O O . ALA A 1 72 ? 14.457 -7.067 -11.632 1.00 84.00 72 ALA A O 1
ATOM 585 N N . ARG A 1 73 ? 13.159 -6.477 -9.894 1.00 87.12 73 ARG A N 1
ATOM 586 C CA . ARG A 1 73 ? 11.944 -6.221 -10.673 1.00 87.12 73 ARG A CA 1
ATOM 587 C C . ARG A 1 73 ? 11.579 -4.755 -10.622 1.00 87.12 73 ARG A C 1
ATOM 589 O O . ARG A 1 73 ? 11.190 -4.225 -9.586 1.00 87.12 73 ARG A O 1
ATOM 596 N N . ARG A 1 74 ? 11.702 -4.084 -11.762 1.00 88.31 74 ARG A N 1
ATOM 597 C CA . ARG A 1 74 ? 11.468 -2.645 -11.870 1.00 88.31 74 ARG A CA 1
ATOM 598 C C . ARG A 1 74 ? 10.547 -2.341 -13.038 1.00 88.31 74 ARG A C 1
ATOM 600 O O . ARG A 1 74 ? 10.570 -3.035 -14.049 1.00 88.31 74 ARG A O 1
ATOM 607 N N . VAL A 1 75 ? 9.753 -1.291 -12.888 1.00 87.75 75 VAL A N 1
ATOM 608 C CA . VAL A 1 75 ? 8.897 -0.741 -13.938 1.00 87.75 75 VAL A CA 1
ATOM 609 C C . VAL A 1 75 ? 9.527 0.555 -14.414 1.00 87.75 75 VAL A C 1
ATOM 611 O O . VAL A 1 75 ? 9.754 1.459 -13.608 1.00 87.75 75 VAL A O 1
ATOM 614 N N . GLU A 1 76 ? 9.840 0.635 -15.704 1.00 87.44 76 GLU A N 1
ATOM 615 C CA . GLU A 1 76 ? 10.309 1.876 -16.315 1.00 87.44 76 GLU A CA 1
ATOM 616 C C . GLU A 1 76 ? 9.191 2.915 -16.351 1.00 87.44 76 GLU A C 1
ATOM 618 O O . GLU A 1 76 ? 8.031 2.609 -16.630 1.00 87.44 76 GLU A O 1
ATOM 623 N N . LEU A 1 77 ? 9.551 4.162 -16.058 1.00 82.12 77 LEU A N 1
ATOM 624 C CA . LEU A 1 77 ? 8.629 5.285 -16.113 1.00 82.12 77 LEU A CA 1
ATOM 625 C C . LEU A 1 77 ? 8.841 6.033 -17.435 1.00 82.12 77 LEU A C 1
ATOM 627 O O . LEU A 1 77 ? 9.847 6.729 -17.578 1.00 82.12 77 LEU A O 1
ATOM 631 N N . PRO A 1 78 ? 7.905 5.946 -18.399 1.00 71.88 78 PRO A N 1
ATOM 632 C CA . PRO A 1 78 ? 8.069 6.597 -19.700 1.00 71.88 78 PRO A CA 1
ATOM 633 C C . PRO A 1 78 ? 7.938 8.128 -19.624 1.00 71.88 78 PRO A C 1
ATOM 635 O O . PRO A 1 78 ? 8.255 8.829 -20.581 1.00 71.88 78 PRO A O 1
ATOM 638 N N . GLN A 1 79 ? 7.447 8.660 -18.500 1.00 77.75 79 GLN A N 1
ATOM 639 C CA . GLN A 1 79 ? 7.191 10.082 -18.281 1.00 77.75 79 GLN A CA 1
ATOM 640 C C . GLN A 1 79 ? 7.212 10.425 -16.781 1.00 77.75 79 GLN A C 1
ATOM 642 O O . GLN A 1 79 ? 7.081 9.520 -15.953 1.00 77.75 79 GLN A O 1
ATOM 647 N N . PRO A 1 80 ? 7.316 11.715 -16.405 1.00 84.00 80 PRO A N 1
ATOM 648 C CA . PRO A 1 80 ? 7.116 12.142 -15.023 1.00 84.00 80 PRO A CA 1
ATOM 649 C C . PRO A 1 80 ? 5.754 11.691 -14.482 1.00 84.00 80 PRO A C 1
ATOM 651 O O . PRO A 1 80 ? 4.731 11.834 -15.158 1.00 84.00 80 PRO A O 1
ATOM 654 N N . VAL A 1 81 ? 5.746 11.181 -13.250 1.00 86.44 81 VAL A N 1
ATOM 655 C CA . VAL A 1 81 ? 4.547 10.672 -12.568 1.00 86.44 81 VAL A CA 1
ATOM 656 C C . VAL A 1 81 ? 4.218 11.498 -11.332 1.00 86.44 81 VAL A C 1
ATOM 658 O O . VAL A 1 81 ? 5.102 12.072 -10.694 1.00 86.44 81 VAL A O 1
ATOM 661 N N . ILE A 1 82 ? 2.937 11.534 -10.974 1.00 87.00 82 ILE A N 1
ATOM 662 C CA . ILE A 1 82 ? 2.448 12.169 -9.751 1.00 87.00 82 ILE A CA 1
ATOM 663 C C . ILE A 1 82 ? 2.333 11.090 -8.677 1.00 87.00 82 ILE A C 1
ATOM 665 O O . ILE A 1 82 ? 1.577 10.129 -8.826 1.00 87.00 82 ILE A O 1
ATOM 669 N N . MET A 1 83 ? 3.086 11.249 -7.591 1.00 86.25 83 MET A N 1
ATOM 670 C CA . MET A 1 83 ? 3.043 10.347 -6.441 1.00 86.25 83 MET A CA 1
ATOM 671 C C . MET A 1 83 ? 2.149 10.931 -5.349 1.00 86.25 83 MET A C 1
ATOM 673 O O . MET A 1 83 ? 2.198 12.124 -5.061 1.00 86.25 83 MET A O 1
ATOM 677 N N . GLY A 1 84 ? 1.346 10.075 -4.731 1.00 86.25 84 GLY A N 1
ATOM 678 C CA . GLY A 1 84 ? 0.481 10.417 -3.610 1.00 86.25 84 GLY A CA 1
ATOM 679 C C . GLY A 1 84 ? 0.266 9.203 -2.722 1.00 86.25 84 GLY A C 1
ATOM 680 O O . GLY A 1 84 ? 0.826 8.129 -2.972 1.00 86.25 84 GLY A O 1
ATOM 681 N N . ASN A 1 85 ? -0.559 9.374 -1.695 1.00 90.62 85 ASN A N 1
ATOM 682 C CA . ASN A 1 85 ? -0.940 8.264 -0.838 1.00 90.62 85 ASN A CA 1
ATOM 683 C C . ASN A 1 85 ? -1.730 7.253 -1.659 1.00 90.62 85 ASN A C 1
ATOM 685 O O . ASN A 1 85 ? -2.555 7.615 -2.489 1.00 90.62 85 ASN A O 1
ATOM 689 N N . ASN A 1 86 ? -1.485 5.980 -1.420 1.00 93.00 86 ASN A N 1
ATOM 690 C CA . ASN A 1 86 ? -2.203 4.889 -2.043 1.00 93.00 86 ASN A CA 1
ATOM 691 C C . ASN A 1 86 ? -3.013 4.182 -0.966 1.00 93.00 86 ASN A C 1
ATOM 693 O O . ASN A 1 86 ? -2.475 3.863 0.084 1.00 93.00 86 ASN A O 1
ATOM 697 N N . VAL A 1 87 ? -4.307 3.971 -1.185 1.00 93.56 87 VAL A N 1
ATOM 698 C CA . VAL A 1 87 ? -5.197 3.454 -0.133 1.00 93.56 87 VAL A CA 1
ATOM 699 C C . VAL A 1 87 ? -5.776 2.103 -0.534 1.00 93.56 87 VAL A C 1
ATOM 701 O O . VAL A 1 87 ? -6.168 1.918 -1.690 1.00 93.56 87 VAL A O 1
ATOM 704 N N . LEU A 1 88 ? -5.852 1.174 0.424 1.00 94.00 88 LEU A N 1
ATOM 705 C CA . LEU A 1 88 ? -6.638 -0.058 0.320 1.00 94.00 88 LEU A CA 1
ATOM 706 C C . LEU A 1 88 ? -7.528 -0.248 1.553 1.00 94.00 88 LEU A C 1
ATOM 708 O O . LEU A 1 88 ? -7.044 -0.096 2.674 1.00 94.00 88 LEU A O 1
ATOM 712 N N . PRO A 1 89 ? -8.802 -0.644 1.385 1.00 94.25 89 PRO A N 1
ATOM 713 C CA . PRO A 1 89 ? -9.644 -1.050 2.504 1.00 94.25 89 PRO A CA 1
ATOM 714 C C . PRO A 1 89 ? -9.066 -2.262 3.239 1.00 94.25 89 PRO A C 1
ATOM 716 O O . PRO A 1 89 ? -8.546 -3.194 2.616 1.00 94.25 89 PRO A O 1
ATOM 719 N N . VAL A 1 90 ? -9.237 -2.308 4.561 1.00 94.62 90 VAL A N 1
ATOM 720 C CA . VAL A 1 90 ? -8.821 -3.452 5.386 1.00 94.62 90 VAL A CA 1
ATOM 721 C C . VAL A 1 90 ? -9.472 -4.757 4.922 1.00 94.62 90 VAL A C 1
ATOM 723 O O . VAL A 1 90 ? -8.859 -5.816 4.993 1.00 94.62 90 VAL A O 1
ATOM 726 N N . THR A 1 91 ? -10.698 -4.695 4.397 1.00 93.81 91 THR A N 1
ATOM 727 C CA . THR A 1 91 ? -11.421 -5.857 3.863 1.00 93.81 91 THR A CA 1
ATOM 728 C C . THR A 1 91 ? -10.719 -6.452 2.647 1.00 93.81 91 THR A C 1
ATOM 730 O O . THR A 1 91 ? -10.645 -7.671 2.522 1.00 93.81 91 THR A O 1
ATOM 733 N N . THR A 1 92 ? -10.147 -5.613 1.782 1.00 92.44 92 THR A N 1
ATOM 734 C CA . THR A 1 92 ? -9.324 -6.047 0.647 1.00 92.44 92 THR A CA 1
ATOM 735 C C . THR A 1 92 ? -8.022 -6.679 1.124 1.00 92.44 92 THR A C 1
ATOM 737 O O . THR A 1 92 ? -7.666 -7.760 0.663 1.00 92.44 92 THR A O 1
ATOM 740 N N . ILE A 1 93 ? -7.340 -6.054 2.089 1.00 93.12 93 ILE A N 1
ATOM 741 C CA . ILE A 1 93 ? -6.113 -6.612 2.676 1.00 93.12 93 ILE A CA 1
ATOM 742 C C . ILE A 1 93 ? -6.391 -7.978 3.312 1.00 93.12 93 ILE A C 1
ATOM 744 O O . ILE A 1 93 ? -5.651 -8.921 3.054 1.00 93.12 93 ILE A O 1
ATOM 748 N N . LYS A 1 94 ? -7.487 -8.123 4.069 1.00 92.50 94 LYS A N 1
ATOM 749 C CA . LYS A 1 94 ? -7.908 -9.397 4.677 1.00 92.50 94 LYS A CA 1
ATOM 750 C C . LYS A 1 94 ? -8.117 -10.499 3.629 1.00 92.50 94 LYS A C 1
ATOM 752 O O . LYS A 1 94 ? -7.562 -11.581 3.778 1.00 92.50 94 LYS A O 1
ATOM 757 N N . LYS A 1 95 ? -8.804 -10.201 2.521 1.00 90.50 95 LYS A N 1
ATOM 758 C CA . LYS A 1 95 ? -8.968 -11.154 1.405 1.00 90.50 95 LYS A CA 1
ATOM 759 C C . LYS A 1 95 ? -7.633 -11.574 0.787 1.00 90.50 95 LYS A C 1
ATOM 761 O O . LYS A 1 95 ? -7.431 -12.745 0.486 1.00 90.50 95 LYS A O 1
ATOM 766 N N . LEU A 1 96 ? -6.716 -10.624 0.612 1.00 89.62 96 LEU A N 1
ATOM 767 C CA . LEU A 1 96 ? -5.394 -10.882 0.042 1.00 89.62 96 LEU A CA 1
ATOM 768 C C . LEU A 1 96 ? -4.516 -11.753 0.956 1.00 89.62 96 LEU A C 1
ATOM 770 O O . LEU A 1 96 ? -3.812 -12.632 0.465 1.00 89.62 96 LEU A O 1
ATOM 774 N N . ILE A 1 97 ? -4.563 -11.556 2.279 1.00 89.06 97 ILE A N 1
ATOM 775 C CA . ILE A 1 97 ? -3.776 -12.371 3.225 1.00 89.06 97 ILE A CA 1
ATOM 776 C C . ILE A 1 97 ? -4.358 -13.775 3.446 1.00 89.06 97 ILE A C 1
ATOM 778 O O . ILE A 1 97 ? -3.615 -14.682 3.821 1.00 89.06 97 ILE A O 1
ATOM 782 N N . GLU A 1 98 ? -5.661 -13.972 3.225 1.00 84.44 98 GLU A N 1
ATOM 783 C CA . GLU A 1 98 ? -6.327 -15.281 3.328 1.00 84.44 98 GLU A CA 1
ATOM 784 C C . GLU A 1 98 ? -5.894 -16.251 2.219 1.00 84.44 98 GLU A C 1
ATOM 786 O O . GLU A 1 98 ? -5.974 -17.464 2.395 1.00 84.44 98 GLU A O 1
ATOM 791 N N . ALA A 1 99 ? -5.328 -15.747 1.119 1.00 75.62 99 ALA A N 1
ATOM 792 C CA . ALA A 1 99 ? -4.798 -16.545 0.013 1.00 75.62 99 ALA A CA 1
ATOM 793 C C . ALA A 1 99 ? -3.479 -17.301 0.335 1.00 75.62 99 ALA A C 1
ATOM 795 O O . ALA A 1 99 ? -2.747 -17.677 -0.578 1.00 75.62 99 ALA A O 1
ATOM 796 N N . ASN A 1 100 ? -3.145 -17.518 1.617 1.00 68.69 100 ASN A N 1
ATOM 797 C CA . ASN A 1 100 ? -1.953 -18.244 2.101 1.00 68.69 100 ASN A CA 1
ATOM 798 C C . ASN A 1 100 ? -0.599 -17.743 1.560 1.00 68.69 100 ASN A C 1
ATOM 800 O O . ASN A 1 100 ? 0.364 -18.500 1.435 1.00 68.69 100 ASN A O 1
ATOM 804 N N . SER A 1 101 ? -0.493 -16.447 1.280 1.00 77.62 101 SER A N 1
ATOM 805 C CA . SER A 1 101 ? 0.763 -15.830 0.849 1.00 77.62 101 SER A CA 1
ATOM 806 C C . SER A 1 101 ? 1.614 -15.349 2.026 1.00 77.62 101 SER A C 1
ATOM 808 O O . SER A 1 101 ? 1.094 -14.912 3.051 1.00 77.62 101 SER A O 1
ATOM 810 N N . VAL A 1 102 ? 2.941 -15.396 1.868 1.00 88.25 102 VAL A N 1
ATOM 811 C CA . VAL A 1 102 ? 3.898 -14.870 2.864 1.00 88.25 102 VAL A CA 1
ATOM 812 C C . VAL A 1 102 ? 4.060 -13.348 2.791 1.00 88.25 102 VAL A C 1
ATOM 814 O O . VAL A 1 102 ? 4.447 -12.717 3.771 1.00 88.25 102 VAL A O 1
ATOM 817 N N . ALA A 1 103 ? 3.739 -12.746 1.646 1.00 92.19 103 ALA A N 1
ATOM 818 C CA . ALA A 1 103 ? 3.832 -11.312 1.402 1.00 92.19 103 ALA A CA 1
ATOM 819 C C . ALA A 1 103 ? 2.734 -10.857 0.432 1.00 92.19 103 ALA A C 1
ATOM 821 O O . ALA A 1 103 ? 2.200 -11.665 -0.328 1.00 92.19 103 ALA A O 1
ATOM 822 N N . LEU A 1 104 ? 2.425 -9.563 0.438 1.00 93.81 104 LEU A N 1
ATOM 823 C CA . LEU A 1 104 ? 1.703 -8.892 -0.640 1.00 93.81 104 LEU A CA 1
ATOM 824 C C . LEU A 1 104 ? 2.706 -8.182 -1.547 1.00 93.81 104 LEU A C 1
ATOM 826 O O . LEU A 1 104 ? 3.601 -7.501 -1.048 1.00 93.81 104 LEU A O 1
ATOM 830 N N . THR A 1 105 ? 2.543 -8.317 -2.858 1.00 93.38 105 THR A N 1
ATOM 831 C CA . THR A 1 105 ? 3.407 -7.679 -3.857 1.00 93.38 105 THR A CA 1
ATOM 832 C C . THR A 1 105 ? 2.685 -6.502 -4.491 1.00 93.38 105 THR A C 1
ATOM 834 O O . THR A 1 105 ? 1.539 -6.625 -4.913 1.00 93.38 105 THR A O 1
ATOM 837 N N . PHE A 1 106 ? 3.372 -5.369 -4.562 1.00 93.94 106 PHE A N 1
ATOM 838 C CA . PHE A 1 106 ? 2.905 -4.099 -5.096 1.00 93.94 106 PHE A CA 1
ATOM 839 C C . PHE A 1 106 ? 3.692 -3.796 -6.368 1.00 93.94 106 PHE A C 1
ATOM 841 O O . PHE A 1 106 ? 4.893 -3.515 -6.325 1.00 93.94 106 PHE A O 1
ATOM 848 N N . VAL A 1 107 ? 3.001 -3.837 -7.501 1.00 92.06 107 VAL A N 1
ATOM 849 C CA . VAL A 1 107 ? 3.572 -3.588 -8.825 1.00 92.06 107 VAL A CA 1
ATOM 850 C C . VAL A 1 107 ? 3.226 -2.161 -9.259 1.00 92.06 107 VAL A C 1
ATOM 852 O O . VAL A 1 107 ? 2.037 -1.866 -9.405 1.00 92.06 107 VAL A O 1
ATOM 855 N N . PRO A 1 108 ? 4.217 -1.269 -9.462 1.00 91.06 108 PRO A N 1
ATOM 856 C CA . PRO A 1 108 ? 3.968 0.102 -9.895 1.00 91.06 108 PRO A CA 1
ATOM 857 C C . PRO A 1 108 ? 3.219 0.153 -11.231 1.00 91.06 108 PRO A C 1
ATOM 859 O O . PRO A 1 108 ? 3.586 -0.532 -12.184 1.00 91.06 108 PRO A O 1
ATOM 862 N N . ALA A 1 109 ? 2.205 1.007 -11.318 1.00 89.81 109 ALA A N 1
ATOM 863 C CA . ALA A 1 109 ? 1.453 1.274 -12.535 1.00 89.81 109 ALA A CA 1
ATOM 864 C C . ALA A 1 109 ? 1.041 2.752 -12.601 1.00 89.81 109 ALA A C 1
ATOM 866 O O . ALA A 1 109 ? 0.898 3.432 -11.585 1.00 89.81 109 ALA A O 1
ATOM 867 N N . VAL A 1 110 ? 0.852 3.273 -13.812 1.00 88.06 110 VAL A N 1
ATOM 868 C CA . VAL A 1 110 ? 0.560 4.696 -14.038 1.00 88.06 110 VAL A CA 1
ATOM 869 C C . VAL A 1 110 ? -0.791 4.814 -14.724 1.00 88.06 110 VAL A C 1
ATOM 871 O O . VAL A 1 110 ? -1.043 4.139 -15.719 1.00 88.06 110 VAL A O 1
ATOM 874 N N . ARG A 1 111 ? -1.687 5.636 -14.170 1.00 84.38 111 ARG A N 1
ATOM 875 C CA . ARG A 1 111 ? -2.959 5.966 -14.827 1.00 84.38 111 ARG A CA 1
ATOM 876 C C . ARG A 1 111 ? -2.729 6.949 -15.971 1.00 84.38 111 ARG A C 1
ATOM 878 O O . ARG A 1 111 ? -1.750 7.691 -15.967 1.00 84.38 111 ARG A O 1
ATOM 885 N N . ASP A 1 112 ? -3.704 7.064 -16.864 1.00 84.31 112 ASP A N 1
ATOM 886 C CA . ASP A 1 112 ? -3.672 8.034 -17.970 1.00 84.31 112 ASP A CA 1
ATOM 887 C C . ASP A 1 112 ? -3.477 9.482 -17.485 1.00 84.31 112 ASP A C 1
ATOM 889 O O . ASP A 1 112 ? -2.800 10.286 -18.123 1.00 84.31 112 ASP A O 1
ATOM 893 N N . ASN A 1 113 ? -3.993 9.809 -16.295 1.00 84.88 113 ASN A N 1
ATOM 894 C CA . ASN A 1 113 ? -3.818 11.112 -15.647 1.00 84.88 113 ASN A CA 1
ATOM 895 C C . ASN A 1 113 ? -2.471 11.278 -14.906 1.00 84.88 113 ASN A C 1
ATOM 897 O O . ASN A 1 113 ? -2.315 12.218 -14.129 1.00 84.88 113 ASN A O 1
ATOM 901 N N . LYS A 1 114 ? -1.498 10.389 -15.150 1.00 87.06 114 LYS A N 1
ATOM 902 C CA . LYS A 1 114 ? -0.123 10.379 -14.610 1.00 87.06 114 LYS A CA 1
ATOM 903 C C . LYS A 1 114 ? 0.020 10.032 -13.128 1.00 87.06 114 LYS A C 1
ATOM 905 O O . LYS A 1 114 ? 1.144 10.036 -12.625 1.00 87.06 114 LYS A O 1
ATOM 910 N N . TYR A 1 115 ? -1.064 9.719 -12.422 1.00 88.38 115 TYR A N 1
ATOM 911 C CA . TYR A 1 115 ? -0.975 9.309 -11.021 1.00 88.38 115 TYR A CA 1
ATOM 912 C C . TYR A 1 115 ? -0.446 7.878 -10.896 1.00 88.38 115 TYR A C 1
ATOM 914 O O . TYR A 1 115 ? -0.943 6.956 -11.552 1.00 88.38 115 TYR A O 1
ATOM 922 N N . LEU A 1 116 ? 0.553 7.712 -10.029 1.00 89.50 116 LEU A N 1
ATOM 923 C CA . LEU A 1 116 ? 1.130 6.425 -9.670 1.00 89.50 116 LEU A CA 1
ATOM 924 C C . LEU A 1 116 ? 0.195 5.674 -8.718 1.00 89.50 116 LEU A C 1
ATOM 926 O O . LEU A 1 116 ? -0.155 6.176 -7.647 1.00 89.50 116 LEU A O 1
ATOM 930 N N . TYR A 1 117 ? -0.146 4.450 -9.096 1.00 92.00 117 TYR A N 1
ATOM 931 C CA . TYR A 1 117 ? -0.843 3.480 -8.264 1.00 92.00 117 TYR A CA 1
ATOM 932 C C . TYR A 1 117 ? -0.106 2.140 -8.308 1.00 92.00 117 TYR A C 1
ATOM 934 O O . TYR A 1 117 ? 0.896 1.993 -9.006 1.00 92.00 117 TYR A O 1
ATOM 942 N N . TYR A 1 118 ? -0.585 1.167 -7.545 1.00 92.19 118 TYR A N 1
ATOM 943 C CA . TYR A 1 118 ? 0.002 -0.161 -7.482 1.00 92.19 118 TYR A CA 1
ATOM 944 C C . TYR A 1 118 ? -1.079 -1.211 -7.714 1.00 92.19 118 TYR A C 1
ATOM 946 O O . TYR A 1 118 ? -2.153 -1.148 -7.108 1.00 92.19 118 TYR A O 1
ATOM 954 N N . ASN A 1 119 ? -0.786 -2.178 -8.579 1.00 93.06 119 ASN A N 1
ATOM 955 C CA . ASN A 1 119 ? -1.506 -3.448 -8.585 1.00 93.06 119 ASN A CA 1
ATOM 956 C C . ASN A 1 119 ? -0.982 -4.273 -7.408 1.00 93.06 119 ASN A C 1
ATOM 958 O O . ASN A 1 119 ? 0.231 -4.354 -7.204 1.00 93.06 119 ASN A O 1
ATOM 962 N N . VAL A 1 120 ? -1.884 -4.837 -6.614 1.00 92.38 120 VAL A N 1
ATOM 963 C CA . VAL A 1 120 ? -1.568 -5.549 -5.380 1.00 92.38 120 VAL A CA 1
ATOM 964 C C . VAL A 1 120 ? -2.056 -6.979 -5.488 1.00 92.38 120 VAL A C 1
ATOM 966 O O . VAL A 1 120 ? -3.249 -7.238 -5.667 1.00 92.38 120 VAL A O 1
ATOM 969 N N . GLN A 1 121 ? -1.111 -7.897 -5.338 1.00 90.19 121 GLN A N 1
ATOM 970 C CA . GLN A 1 121 ? -1.322 -9.330 -5.463 1.00 90.19 121 GLN A CA 1
ATOM 971 C C . GLN A 1 121 ? -0.833 -10.066 -4.215 1.00 90.19 121 GLN A C 1
ATOM 973 O O . GLN A 1 121 ? 0.080 -9.616 -3.518 1.00 90.19 121 GLN A O 1
ATOM 978 N N . ALA A 1 122 ? -1.455 -11.206 -3.928 1.00 86.81 122 ALA A N 1
ATOM 979 C CA . ALA A 1 122 ? -1.008 -12.101 -2.874 1.00 86.81 122 ALA A CA 1
ATOM 980 C C . ALA A 1 122 ? 0.175 -12.933 -3.391 1.00 86.81 122 ALA A C 1
ATOM 982 O O . ALA A 1 122 ? 0.055 -13.628 -4.396 1.00 86.81 122 ALA A O 1
ATOM 983 N N . GLY A 1 123 ? 1.322 -12.846 -2.719 1.00 78.50 123 GLY A N 1
ATOM 984 C CA . GLY A 1 123 ? 2.533 -13.564 -3.099 1.00 78.50 123 GLY A CA 1
ATOM 985 C C . GLY A 1 123 ? 3.209 -12.985 -4.340 1.00 78.50 123 GLY A C 1
ATOM 986 O O . GLY A 1 123 ? 3.019 -11.821 -4.696 1.00 78.50 123 GLY A O 1
ATOM 987 N N . ASP A 1 124 ? 4.046 -13.800 -4.973 1.00 70.06 124 ASP A N 1
ATOM 988 C CA . ASP A 1 124 ? 4.806 -13.441 -6.167 1.00 70.06 124 ASP A CA 1
ATOM 989 C C . ASP A 1 124 ? 4.231 -14.161 -7.397 1.00 70.06 124 ASP A C 1
ATOM 991 O O . ASP A 1 124 ? 4.695 -15.234 -7.777 1.00 70.06 124 ASP A O 1
ATOM 995 N N . LEU A 1 125 ? 3.162 -13.606 -7.976 1.00 66.62 125 LEU A N 1
ATOM 996 C CA . LEU A 1 125 ? 2.407 -14.243 -9.065 1.00 66.62 125 LEU A CA 1
ATOM 997 C C . LEU A 1 125 ? 2.894 -13.849 -10.472 1.00 66.62 125 LEU A C 1
ATOM 999 O O . LEU A 1 125 ? 2.256 -14.196 -11.463 1.00 66.62 125 LEU A O 1
ATOM 1003 N N . GLY A 1 126 ? 4.035 -13.161 -10.591 1.00 67.81 126 GLY A N 1
ATOM 1004 C CA . GLY A 1 126 ? 4.506 -12.648 -11.879 1.00 67.81 126 GLY A CA 1
ATOM 1005 C C . GLY A 1 126 ? 3.742 -11.398 -12.328 1.00 67.81 126 GLY A C 1
ATOM 1006 O O . GLY A 1 126 ? 3.501 -10.506 -11.514 1.00 67.81 126 GLY A O 1
ATOM 1007 N N . SER A 1 127 ? 3.456 -11.287 -13.632 1.00 68.62 127 SER A N 1
ATOM 1008 C CA . SER A 1 127 ? 2.862 -10.091 -14.249 1.00 68.62 127 SER A CA 1
ATOM 1009 C C . SER A 1 127 ? 1.457 -9.786 -13.712 1.00 68.62 127 SER A C 1
ATOM 1011 O O . SER A 1 127 ? 0.656 -10.710 -13.584 1.00 68.62 127 SER A O 1
ATOM 1013 N N . PRO A 1 128 ? 1.129 -8.502 -13.473 1.00 70.81 128 PRO A N 1
ATOM 1014 C CA . PRO A 1 128 ? -0.172 -8.124 -12.942 1.00 70.81 128 PRO A CA 1
ATOM 1015 C C . PRO A 1 128 ? -1.312 -8.484 -13.902 1.00 70.81 128 PRO A C 1
ATOM 1017 O O . PRO A 1 128 ? -1.187 -8.342 -15.123 1.00 70.81 128 PRO A O 1
ATOM 1020 N N . SER A 1 129 ? -2.433 -8.917 -13.336 1.00 67.56 129 SER A N 1
ATOM 1021 C CA . SER A 1 129 ? -3.667 -9.262 -14.041 1.00 67.56 129 SER A CA 1
ATOM 1022 C C . SER A 1 129 ? -4.712 -8.145 -13.927 1.00 67.56 129 SER A C 1
ATOM 1024 O O . SER A 1 129 ? -4.680 -7.331 -13.004 1.00 67.56 129 SER A O 1
ATOM 1026 N N . GLU A 1 130 ? -5.697 -8.102 -14.833 1.00 64.12 130 GLU A N 1
ATOM 1027 C CA . GLU A 1 130 ? -6.803 -7.134 -14.710 1.00 64.12 130 GLU A CA 1
ATOM 1028 C C . GLU A 1 130 ? -7.653 -7.339 -13.447 1.00 64.1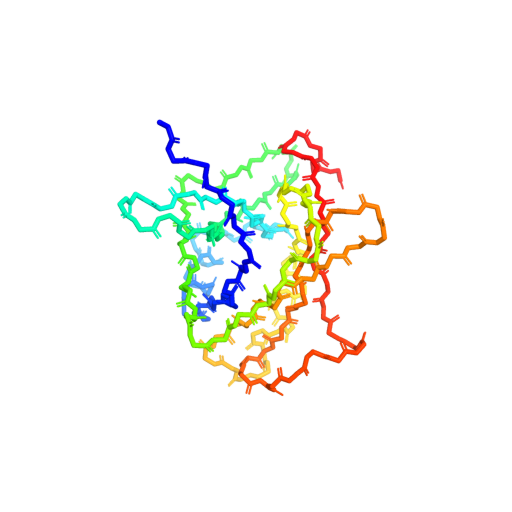2 130 GLU A C 1
ATOM 1030 O O . GLU A 1 130 ? -8.281 -6.389 -12.975 1.00 64.12 130 GLU A O 1
ATOM 1035 N N . SER A 1 131 ? -7.648 -8.554 -12.890 1.00 66.12 131 SER A N 1
ATOM 1036 C CA . SER A 1 131 ? -8.353 -8.912 -11.658 1.00 66.12 131 SER A CA 1
ATOM 1037 C C . SER A 1 131 ? -7.634 -8.501 -10.371 1.00 66.12 131 SER A C 1
ATOM 1039 O O . SER A 1 131 ? -8.201 -8.668 -9.290 1.00 66.12 131 SER A O 1
ATOM 1041 N N . ASP A 1 132 ? -6.416 -7.964 -10.459 1.00 74.75 132 ASP A N 1
ATOM 1042 C CA . ASP A 1 132 ? -5.655 -7.569 -9.277 1.00 74.75 132 ASP A CA 1
ATOM 1043 C C . ASP A 1 132 ? -6.291 -6.367 -8.572 1.00 74.75 132 ASP A C 1
ATOM 1045 O O . ASP A 1 132 ? -6.880 -5.469 -9.188 1.00 74.75 132 ASP A O 1
ATOM 1049 N N . TYR A 1 133 ? -6.127 -6.312 -7.250 1.00 81.88 133 TYR A N 1
ATOM 1050 C CA . TYR A 1 133 ? -6.584 -5.165 -6.480 1.00 81.88 133 TYR A CA 1
ATOM 1051 C C . TYR A 1 133 ? -5.703 -3.958 -6.769 1.00 81.88 133 TYR A C 1
ATOM 1053 O O . TYR A 1 133 ? -4.484 -4.023 -6.677 1.00 81.88 133 TYR A O 1
ATOM 1061 N N . LYS A 1 134 ? -6.322 -2.823 -7.079 1.00 85.25 134 LYS A N 1
ATOM 1062 C CA . LYS A 1 134 ? -5.609 -1.586 -7.402 1.00 85.25 134 LYS A CA 1
ATOM 1063 C C . LYS A 1 134 ? -5.678 -0.649 -6.213 1.00 85.25 134 LYS A C 1
ATOM 1065 O O . LYS A 1 134 ? -6.767 -0.387 -5.698 1.00 85.25 134 LYS A O 1
ATOM 1070 N N . THR A 1 135 ? -4.539 -0.118 -5.787 1.00 81.19 135 THR A N 1
ATOM 1071 C CA . THR A 1 135 ? -4.548 0.983 -4.826 1.00 81.19 135 THR A CA 1
ATOM 1072 C C . THR A 1 135 ? -5.223 2.205 -5.445 1.00 81.19 135 THR A C 1
ATOM 1074 O O . THR A 1 135 ? -5.160 2.435 -6.659 1.00 81.19 135 THR A O 1
ATOM 1077 N N . ASN A 1 136 ? -5.875 3.013 -4.611 1.00 80.25 136 ASN A N 1
ATOM 1078 C CA . ASN A 1 136 ? -6.418 4.285 -5.068 1.00 80.25 136 ASN A CA 1
ATOM 1079 C C . ASN A 1 136 ? -5.434 5.421 -4.749 1.00 80.25 136 ASN A C 1
ATOM 1081 O O . ASN A 1 136 ? -5.193 5.659 -3.560 1.00 80.25 136 ASN A O 1
ATOM 1085 N N . PRO A 1 137 ? -4.870 6.114 -5.757 1.00 72.12 137 PRO A N 1
ATOM 1086 C CA . PRO A 1 137 ? -4.046 7.283 -5.515 1.00 72.12 137 PRO A CA 1
ATOM 1087 C C . PRO A 1 137 ? -4.924 8.410 -4.979 1.00 72.12 137 PRO A C 1
ATOM 1089 O O . PRO A 1 137 ? -5.953 8.765 -5.551 1.00 72.12 137 PRO A O 1
ATOM 1092 N N . CYS A 1 138 ? -4.494 8.971 -3.867 1.00 73.56 138 CYS A N 1
ATOM 1093 C CA . CYS A 1 138 ? -5.206 9.957 -3.096 1.00 73.56 138 CYS A CA 1
ATOM 1094 C C . CYS A 1 138 ? -4.241 11.098 -2.763 1.00 73.5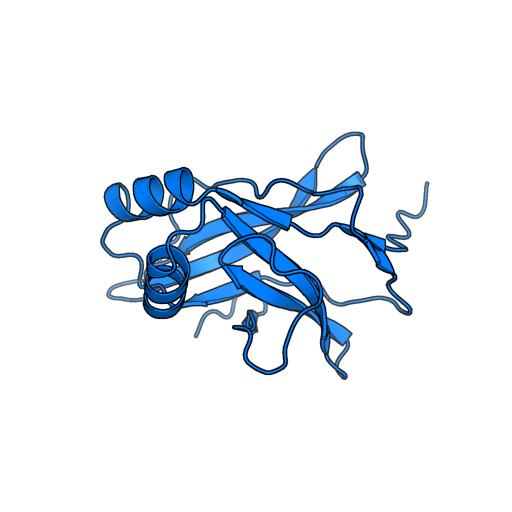6 138 CYS A C 1
ATOM 1096 O O . CYS A 1 138 ? -3.094 10.837 -2.369 1.00 73.56 138 CYS A O 1
ATOM 1098 N N . PRO A 1 139 ? -4.656 12.370 -2.894 1.00 61.78 139 PRO A N 1
ATOM 1099 C CA . PRO A 1 139 ? -3.845 13.459 -2.385 1.00 61.78 139 PRO A CA 1
ATOM 1100 C C . PRO A 1 139 ? -3.615 13.261 -0.874 1.00 61.78 139 PRO A C 1
ATOM 1102 O O . PRO A 1 139 ? -4.503 12.743 -0.188 1.00 61.78 139 PRO A O 1
ATOM 1105 N N . PRO A 1 140 ? -2.462 13.684 -0.326 1.00 54.50 140 PRO A N 1
ATOM 1106 C CA . PRO A 1 140 ? -2.099 13.430 1.073 1.00 54.50 140 PRO A CA 1
ATOM 1107 C C . PRO A 1 140 ? -3.127 13.911 2.113 1.00 54.50 140 PRO A C 1
ATOM 1109 O O . PRO A 1 140 ? -3.135 13.420 3.237 1.00 54.50 140 PRO A O 1
ATOM 1112 N N . ALA A 1 141 ? -3.998 14.854 1.735 1.00 49.88 141 ALA A N 1
ATOM 1113 C CA . ALA A 1 141 ? -4.989 15.486 2.602 1.00 49.88 141 ALA A CA 1
ATOM 1114 C C . ALA A 1 141 ? -6.438 14.993 2.400 1.00 49.88 141 ALA A C 1
ATOM 1116 O O . ALA A 1 141 ? -7.340 15.536 3.029 1.00 49.88 141 ALA A O 1
ATOM 1117 N N . THR A 1 142 ? -6.700 14.032 1.506 1.00 49.97 142 THR A N 1
ATOM 1118 C CA . THR A 1 142 ? -8.072 13.756 1.028 1.00 49.97 142 THR A CA 1
ATOM 1119 C C . THR A 1 142 ? -8.466 12.285 1.095 1.00 49.97 142 THR A C 1
ATOM 1121 O O . THR A 1 142 ? -9.055 11.764 0.158 1.00 49.97 142 THR A O 1
ATOM 1124 N N . ILE A 1 143 ? -8.167 11.588 2.195 1.00 51.91 143 ILE A N 1
ATOM 1125 C CA . ILE A 1 143 ? -8.785 10.271 2.413 1.00 51.91 143 ILE A CA 1
ATOM 1126 C C . ILE A 1 143 ? -10.256 10.514 2.771 1.00 51.91 143 ILE A C 1
ATOM 1128 O O . ILE A 1 143 ? -10.553 10.899 3.901 1.00 51.91 143 ILE A O 1
ATOM 1132 N N . ILE A 1 144 ? -11.150 10.371 1.786 1.00 49.16 144 ILE A N 1
ATOM 1133 C CA . ILE A 1 144 ? -12.610 10.488 1.941 1.00 49.16 144 ILE A CA 1
ATOM 1134 C C . ILE A 1 144 ? -13.233 9.102 1.862 1.00 49.16 144 ILE A C 1
ATOM 1136 O O . ILE A 1 144 ? -12.977 8.400 0.859 1.00 49.16 144 ILE A O 1
#

pLDDT: mean 83.42, std 14.49, range [37.75, 96.81]

Secondary structure (DSSP, 8-state):
-------EEEEEEEEHHHHHHHHHH-TT--EEEEEEEE-TTT--EEEEEEEEE-SSS-EE-S--EEPEEEEEEEEE-SS--B--EEEEEHHHHHHHHHT--SEEEEEEEE-TTSBEEEEEEES--SSPPTTSEEPEEE-TT---

Radius of gyration: 14.82 Å; chains: 1; bounding box: 38×37×37 Å